Protein AF-X1FJU1-F1 (afdb_monomer)

Structure (mmCIF, N/CA/C/O backbone):
data_AF-X1FJU1-F1
#
_entry.id   AF-X1FJU1-F1
#
loop_
_atom_site.group_PDB
_atom_site.id
_atom_site.type_symbol
_atom_site.label_atom_id
_atom_site.label_alt_id
_atom_site.label_comp_id
_atom_site.label_asym_id
_atom_site.label_entity_id
_atom_site.label_seq_id
_atom_site.pdbx_PDB_ins_code
_atom_site.Cartn_x
_atom_site.Cartn_y
_atom_site.Cartn_z
_atom_site.occupancy
_atom_site.B_iso_or_equiv
_atom_site.auth_seq_id
_atom_site.auth_comp_id
_atom_site.auth_asym_id
_atom_site.auth_atom_id
_atom_site.pdbx_PDB_model_num
ATOM 1 N N . MET A 1 1 ? 9.516 19.796 -26.222 1.00 49.50 1 MET A N 1
ATOM 2 C CA . MET A 1 1 ? 10.565 19.137 -25.411 1.00 49.50 1 MET A CA 1
ATOM 3 C C . MET A 1 1 ? 10.200 17.669 -25.272 1.00 49.50 1 MET A C 1
ATOM 5 O O . MET A 1 1 ? 9.049 17.387 -24.965 1.00 49.50 1 MET A O 1
ATOM 9 N N . VAL A 1 2 ? 11.115 16.746 -25.574 1.00 64.31 2 VAL A N 1
ATOM 10 C CA . VAL A 1 2 ? 10.867 15.299 -25.439 1.00 64.31 2 VAL A CA 1
ATOM 11 C C . VAL A 1 2 ? 10.864 14.937 -23.949 1.00 64.31 2 VAL A C 1
ATOM 13 O O . VAL A 1 2 ? 11.744 15.379 -23.217 1.00 64.31 2 VAL A O 1
ATOM 16 N N . SER A 1 3 ? 9.867 14.172 -23.493 1.00 83.38 3 SER A N 1
ATOM 17 C CA . SER A 1 3 ? 9.766 13.732 -22.093 1.00 83.38 3 SER A CA 1
ATOM 18 C C . SER A 1 3 ? 10.968 12.866 -21.693 1.00 83.38 3 SER A C 1
ATOM 20 O O . SER A 1 3 ? 11.435 12.045 -22.485 1.00 83.38 3 SER A O 1
ATOM 22 N N . GLN A 1 4 ? 11.439 12.998 -20.447 1.00 81.12 4 GLN A N 1
ATOM 23 C CA . GLN A 1 4 ? 12.525 12.180 -19.891 1.00 81.12 4 GLN A CA 1
ATOM 24 C C . GLN A 1 4 ? 12.223 10.674 -20.011 1.00 81.12 4 GLN A C 1
ATOM 26 O O . GLN A 1 4 ? 13.125 9.894 -20.306 1.00 81.12 4 GLN A O 1
ATOM 31 N N . GLN A 1 5 ? 10.953 10.273 -19.876 1.00 84.44 5 GLN A N 1
ATOM 32 C CA . GLN A 1 5 ? 10.504 8.894 -20.108 1.00 84.44 5 GLN A CA 1
ATOM 33 C C . GLN A 1 5 ? 10.827 8.403 -21.519 1.00 84.44 5 GLN A C 1
ATOM 35 O O . GLN A 1 5 ? 11.347 7.305 -21.691 1.00 84.44 5 GLN A O 1
ATOM 40 N N . VAL A 1 6 ? 10.556 9.226 -22.532 1.00 87.38 6 VAL A N 1
ATOM 41 C CA . VAL A 1 6 ? 10.784 8.868 -23.937 1.00 87.38 6 VAL A CA 1
ATOM 42 C C . VAL A 1 6 ? 12.281 8.742 -24.222 1.00 87.38 6 VAL A C 1
ATOM 44 O O . VAL A 1 6 ? 12.697 7.811 -24.907 1.00 87.38 6 VAL A O 1
ATOM 47 N N . LEU A 1 7 ? 13.106 9.628 -23.653 1.00 87.81 7 LEU A N 1
ATOM 48 C CA . LEU A 1 7 ? 14.565 9.555 -23.795 1.00 87.81 7 LEU A CA 1
ATOM 49 C C . LEU A 1 7 ? 15.141 8.272 -23.181 1.00 87.81 7 LEU A C 1
ATOM 51 O O . LEU A 1 7 ? 15.901 7.566 -23.843 1.00 87.81 7 LEU A O 1
ATOM 55 N N . VAL A 1 8 ? 14.750 7.946 -21.947 1.00 87.31 8 VAL A N 1
ATOM 56 C CA . VAL A 1 8 ? 15.234 6.748 -21.239 1.00 87.31 8 VAL A CA 1
ATOM 57 C C . VAL A 1 8 ? 14.749 5.467 -21.927 1.00 87.31 8 VAL A C 1
ATOM 59 O O . VAL A 1 8 ? 15.537 4.541 -22.125 1.00 87.31 8 VAL A O 1
ATOM 62 N N . LYS A 1 9 ? 13.496 5.437 -22.393 1.00 91.25 9 LYS A N 1
ATOM 63 C CA . LYS A 1 9 ? 12.951 4.297 -23.143 1.00 91.25 9 LYS A CA 1
ATOM 64 C C . LYS A 1 9 ? 13.698 4.049 -24.447 1.00 91.25 9 LYS A C 1
ATOM 66 O O . LYS A 1 9 ? 14.064 2.912 -24.737 1.00 91.25 9 LYS A O 1
ATOM 71 N N . ASN A 1 10 ? 13.979 5.109 -25.203 1.00 91.81 10 ASN A N 1
ATOM 72 C CA . ASN A 1 10 ? 14.741 5.006 -26.446 1.00 91.81 10 ASN A CA 1
ATOM 73 C C . ASN A 1 10 ? 16.172 4.510 -26.198 1.00 91.81 10 ASN A C 1
ATOM 75 O O . ASN A 1 10 ? 16.675 3.697 -26.974 1.00 91.81 10 ASN A O 1
ATOM 79 N N . PHE A 1 11 ? 16.801 4.941 -25.100 1.00 92.62 11 PHE A N 1
ATOM 80 C CA . PHE A 1 11 ? 18.109 4.437 -24.686 1.00 92.62 11 PHE A CA 1
ATOM 81 C C . PHE A 1 11 ? 18.078 2.928 -24.397 1.00 92.62 11 PHE A C 1
ATOM 83 O O . PHE A 1 11 ? 18.850 2.180 -24.999 1.00 92.62 11 PHE A O 1
ATOM 90 N N . TYR A 1 12 ? 17.158 2.453 -23.548 1.00 92.31 12 TYR A N 1
ATOM 91 C CA . TYR A 1 12 ? 17.064 1.022 -23.228 1.00 92.31 12 TYR A CA 1
ATOM 92 C C . TYR A 1 12 ? 16.684 0.169 -24.437 1.00 92.31 12 TYR A C 1
ATOM 94 O O . TYR A 1 12 ? 17.229 -0.919 -24.611 1.00 92.31 12 TYR A O 1
ATOM 102 N N . ARG A 1 13 ? 15.818 0.671 -25.321 1.00 93.06 13 ARG A N 1
ATOM 103 C CA . ARG A 1 13 ? 15.484 -0.001 -26.582 1.00 93.06 13 ARG A CA 1
ATOM 1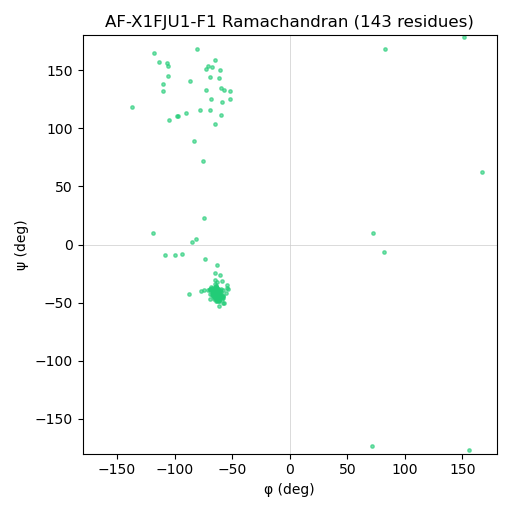04 C C . ARG A 1 13 ? 16.722 -0.217 -27.454 1.00 93.06 13 ARG A C 1
ATOM 106 O O . ARG A 1 13 ? 16.926 -1.323 -27.961 1.00 93.06 13 ARG A O 1
ATOM 113 N N . ALA A 1 14 ? 17.553 0.814 -27.613 1.00 92.19 14 ALA A N 1
ATOM 114 C CA . ALA A 1 14 ? 18.794 0.720 -28.378 1.00 92.19 14 ALA A CA 1
ATOM 115 C C . ALA A 1 14 ? 19.801 -0.227 -27.707 1.00 92.19 14 ALA A C 1
ATOM 117 O O . ALA A 1 14 ? 20.365 -1.094 -28.375 1.00 92.19 14 ALA A O 1
ATOM 118 N N . LEU A 1 15 ? 19.973 -0.112 -26.387 1.00 94.06 15 LEU A N 1
ATOM 119 C CA . LEU A 1 15 ? 20.891 -0.943 -25.610 1.00 94.06 15 LEU A CA 1
ATOM 120 C C . LEU A 1 15 ? 20.522 -2.432 -25.679 1.00 94.06 15 LEU A C 1
ATOM 122 O O . LEU A 1 15 ? 21.383 -3.264 -25.958 1.00 94.06 15 LEU A O 1
ATOM 126 N N . LEU A 1 16 ? 19.252 -2.779 -25.455 1.00 93.75 16 LEU A N 1
ATOM 127 C CA . LEU A 1 16 ? 18.766 -4.164 -25.489 1.00 93.75 16 LEU A CA 1
ATOM 128 C C . LEU A 1 16 ? 18.886 -4.777 -26.889 1.00 93.75 16 LEU A C 1
ATOM 130 O O . LEU A 1 16 ? 19.345 -5.907 -27.034 1.00 93.75 16 LEU A O 1
ATOM 134 N N . SER A 1 17 ? 18.549 -4.012 -27.931 1.00 92.12 17 SER A N 1
ATOM 135 C CA . SER A 1 17 ? 18.690 -4.470 -29.320 1.00 92.12 17 SER A CA 1
ATOM 136 C C . SER A 1 17 ? 20.156 -4.743 -29.677 1.00 92.12 17 SER A C 1
ATOM 138 O O . SER A 1 17 ? 20.490 -5.804 -30.207 1.00 92.12 17 SER A O 1
ATOM 140 N N . ALA A 1 18 ? 21.045 -3.803 -29.341 1.00 92.44 18 ALA A N 1
ATOM 141 C CA . ALA A 1 18 ? 22.471 -3.912 -29.629 1.00 92.44 18 ALA A CA 1
ATOM 142 C C . ALA A 1 18 ? 23.136 -5.041 -28.832 1.00 92.44 18 ALA A C 1
ATOM 144 O O . ALA A 1 18 ? 23.909 -5.808 -29.397 1.00 92.44 18 ALA A O 1
ATOM 145 N N . SER A 1 19 ? 22.818 -5.179 -27.543 1.00 91.12 19 SER A N 1
ATOM 146 C CA . SER A 1 19 ? 23.366 -6.236 -26.682 1.00 91.12 19 SER A CA 1
ATOM 147 C C . SER A 1 19 ? 22.907 -7.630 -27.101 1.00 91.12 19 SER A C 1
ATOM 149 O O . SER A 1 19 ? 23.730 -8.543 -27.136 1.00 91.12 19 SER A O 1
ATOM 151 N N . TYR A 1 20 ? 21.643 -7.800 -27.498 1.00 92.50 20 TYR A N 1
ATOM 152 C CA . TYR A 1 20 ? 21.157 -9.070 -28.038 1.00 92.50 20 TYR A CA 1
ATOM 153 C C . TYR A 1 20 ? 21.896 -9.458 -29.329 1.00 92.50 20 TYR A C 1
ATOM 155 O O . TYR A 1 20 ? 22.390 -10.581 -29.451 1.00 92.50 20 TYR A O 1
ATOM 163 N N . MET A 1 21 ? 22.055 -8.516 -30.265 1.00 92.31 21 MET A N 1
ATOM 164 C CA . MET A 1 21 ? 22.816 -8.747 -31.499 1.00 92.31 21 MET A CA 1
ATOM 165 C C . MET A 1 21 ? 24.303 -9.013 -31.235 1.00 92.31 21 MET A C 1
ATOM 167 O O . MET A 1 21 ? 24.884 -9.925 -31.828 1.00 92.31 21 MET A O 1
ATOM 171 N N . ALA A 1 22 ? 24.925 -8.237 -30.346 1.00 92.56 22 ALA A N 1
ATOM 172 C CA . ALA A 1 22 ? 26.331 -8.382 -29.987 1.00 92.56 22 ALA A CA 1
ATOM 173 C C . ALA A 1 22 ? 26.594 -9.722 -29.289 1.00 92.56 22 ALA A C 1
ATOM 175 O O . ALA A 1 22 ? 27.543 -10.411 -29.649 1.00 92.56 22 ALA A O 1
ATOM 176 N N . GLY A 1 23 ? 25.725 -10.135 -28.362 1.00 92.94 23 GLY A N 1
ATOM 177 C CA . GLY A 1 23 ? 25.813 -11.431 -27.689 1.00 92.94 23 GLY A CA 1
ATOM 178 C C . GLY A 1 23 ? 25.671 -12.599 -28.665 1.00 92.94 23 GLY A C 1
ATOM 179 O O . GLY A 1 23 ? 26.496 -13.511 -28.656 1.00 92.94 23 GLY A O 1
ATOM 180 N N . ALA A 1 24 ? 24.691 -12.538 -29.572 1.00 93.00 24 ALA A N 1
ATOM 181 C CA . ALA A 1 24 ? 24.535 -13.548 -30.620 1.00 93.00 24 ALA A CA 1
ATOM 182 C C . ALA A 1 24 ? 25.767 -13.620 -31.541 1.00 93.00 24 ALA A C 1
ATOM 184 O O . ALA A 1 24 ? 26.223 -14.711 -31.883 1.00 93.00 24 ALA A O 1
ATOM 185 N N . THR A 1 25 ? 26.341 -12.466 -31.891 1.00 94.56 25 THR A N 1
ATOM 186 C CA . THR A 1 25 ? 27.565 -12.384 -32.704 1.00 94.56 25 THR A CA 1
ATOM 187 C C . THR A 1 25 ? 28.780 -12.940 -31.964 1.00 94.56 25 THR A C 1
ATOM 189 O O . THR A 1 25 ? 29.591 -13.639 -32.563 1.00 94.56 25 THR A O 1
ATOM 192 N N . ALA A 1 26 ? 28.910 -12.668 -30.666 1.00 93.12 26 ALA A N 1
ATOM 193 C CA . ALA A 1 26 ? 30.024 -13.149 -29.855 1.00 93.12 26 ALA A CA 1
ATOM 194 C C . ALA A 1 26 ? 30.032 -14.681 -29.724 1.00 93.12 26 ALA A C 1
ATOM 196 O O . ALA A 1 26 ? 31.100 -15.284 -29.687 1.00 93.12 26 ALA A O 1
ATOM 197 N N . VAL A 1 27 ? 28.852 -15.310 -29.679 1.00 92.75 27 VAL A N 1
ATOM 198 C CA . VAL A 1 27 ? 28.724 -16.768 -29.523 1.00 92.75 27 VAL A CA 1
ATOM 199 C C . VAL A 1 27 ? 28.765 -17.504 -30.866 1.00 92.75 27 VAL A C 1
ATOM 201 O O . VAL A 1 27 ? 29.396 -18.551 -30.967 1.00 92.75 27 VAL A O 1
ATOM 204 N N . GLY A 1 28 ? 28.087 -16.986 -31.895 1.00 89.19 28 GLY A N 1
ATOM 205 C CA . GLY A 1 28 ? 27.890 -17.688 -33.172 1.00 89.19 28 GLY A CA 1
ATOM 206 C C . GLY A 1 28 ? 28.485 -16.990 -34.397 1.00 89.19 28 GLY A C 1
ATOM 207 O O . GLY A 1 28 ? 28.194 -17.376 -35.529 1.00 89.19 28 GLY A O 1
ATOM 208 N N . GLY A 1 29 ? 29.286 -15.945 -34.192 1.00 92.31 29 GLY A N 1
ATOM 209 C CA . GLY A 1 29 ? 29.891 -15.155 -35.258 1.00 92.31 29 GLY A CA 1
ATOM 210 C C . GLY A 1 29 ? 28.899 -14.267 -36.028 1.00 92.31 29 GLY A C 1
ATOM 211 O O . GLY A 1 29 ? 27.714 -14.174 -35.689 1.00 92.31 29 GLY A O 1
ATOM 212 N N . PRO A 1 30 ? 29.363 -13.609 -37.107 1.00 92.56 30 PRO A N 1
ATOM 213 C CA . PRO A 1 30 ? 28.548 -12.684 -37.901 1.00 92.56 30 PRO A CA 1
ATOM 214 C C . PRO A 1 30 ? 27.208 -13.251 -38.417 1.00 92.56 30 PRO A C 1
ATOM 216 O O . PRO A 1 30 ? 26.211 -12.524 -38.371 1.00 92.56 30 PRO A O 1
ATOM 219 N N . PRO A 1 31 ? 27.110 -14.528 -38.853 1.00 93.94 31 PRO A N 1
ATOM 220 C CA . PRO A 1 31 ? 25.833 -15.103 -39.280 1.00 93.94 31 PRO A CA 1
ATOM 221 C C . PRO A 1 31 ? 24.783 -15.155 -38.161 1.00 93.94 31 PRO A C 1
ATOM 223 O O . PRO A 1 31 ? 23.609 -14.868 -38.401 1.00 93.94 31 PRO A O 1
ATOM 226 N N . ALA A 1 32 ? 25.194 -15.464 -36.927 1.00 90.69 32 ALA A N 1
ATOM 227 C CA . ALA A 1 32 ? 24.294 -15.481 -35.775 1.00 90.69 32 ALA A CA 1
ATOM 228 C C . ALA A 1 32 ? 23.819 -14.069 -35.397 1.00 90.69 32 ALA A C 1
ATOM 230 O O . ALA A 1 32 ? 22.643 -13.877 -35.085 1.00 90.69 32 ALA A O 1
ATOM 231 N N . GLY A 1 33 ? 24.692 -13.063 -35.518 1.00 91.69 33 GLY A N 1
ATOM 232 C CA . GLY A 1 33 ? 24.320 -11.653 -35.371 1.00 91.69 33 GLY A CA 1
ATOM 233 C C . GLY A 1 33 ? 23.260 -11.198 -36.378 1.00 91.69 33 GLY A C 1
ATOM 234 O O . GLY A 1 33 ? 22.289 -10.536 -36.011 1.00 91.69 33 GLY A O 1
ATOM 235 N N . ALA A 1 34 ? 23.395 -11.603 -37.644 1.00 91.94 34 ALA A N 1
ATOM 236 C CA . ALA A 1 34 ? 22.417 -11.289 -38.689 1.00 91.94 34 ALA A CA 1
ATOM 237 C C . ALA A 1 34 ? 21.054 -11.963 -38.442 1.00 91.94 34 ALA A C 1
ATOM 239 O O . ALA A 1 34 ? 20.003 -11.359 -38.677 1.00 91.94 34 ALA A O 1
ATOM 240 N N . MET A 1 35 ? 21.057 -13.195 -37.926 1.00 92.00 35 MET A N 1
ATOM 241 C CA . MET A 1 35 ? 19.835 -13.894 -37.516 1.00 92.00 35 MET A CA 1
ATOM 242 C C . MET A 1 35 ? 19.151 -13.208 -36.329 1.00 92.00 35 MET A C 1
ATOM 244 O O . MET A 1 35 ? 17.930 -13.046 -36.346 1.00 92.00 35 MET A O 1
ATOM 248 N N . ALA A 1 36 ? 19.923 -12.744 -35.344 1.00 90.50 36 ALA A N 1
ATOM 249 C CA . ALA A 1 36 ? 19.411 -11.959 -34.223 1.00 90.50 36 ALA A CA 1
ATOM 250 C C . ALA A 1 36 ? 18.808 -10.619 -34.682 1.00 90.50 36 ALA A C 1
ATOM 252 O O . ALA A 1 36 ? 17.727 -10.239 -34.243 1.00 90.50 36 ALA A O 1
ATOM 253 N N . ALA A 1 37 ? 19.442 -9.923 -35.629 1.00 91.44 37 ALA A N 1
ATOM 254 C CA . ALA A 1 37 ? 18.875 -8.703 -36.208 1.00 91.44 37 ALA A CA 1
ATOM 255 C C . ALA A 1 37 ? 17.529 -8.970 -36.909 1.00 91.44 37 ALA A C 1
ATOM 257 O O . ALA A 1 37 ? 16.575 -8.206 -36.754 1.00 91.44 37 ALA A O 1
ATOM 258 N N . ARG A 1 38 ? 17.424 -10.084 -37.648 1.00 91.56 38 ARG A N 1
ATOM 259 C CA . ARG A 1 38 ? 16.165 -10.501 -38.285 1.00 91.56 38 ARG A CA 1
ATOM 260 C C . ARG A 1 38 ? 15.084 -10.865 -37.273 1.00 91.56 38 ARG A C 1
ATOM 262 O O . ARG A 1 38 ? 13.932 -10.503 -37.496 1.00 91.56 38 ARG A O 1
ATOM 269 N N . SER A 1 39 ? 15.421 -11.555 -36.182 1.00 91.12 39 SER A N 1
ATOM 270 C CA . SER A 1 39 ? 14.432 -11.909 -35.157 1.00 91.12 39 SER A CA 1
ATOM 271 C C . SER A 1 39 ? 13.885 -10.664 -34.457 1.00 91.12 39 SER A C 1
ATOM 273 O O . SER A 1 39 ? 12.671 -10.568 -34.264 1.00 91.12 39 SER A O 1
ATOM 275 N N . LEU A 1 4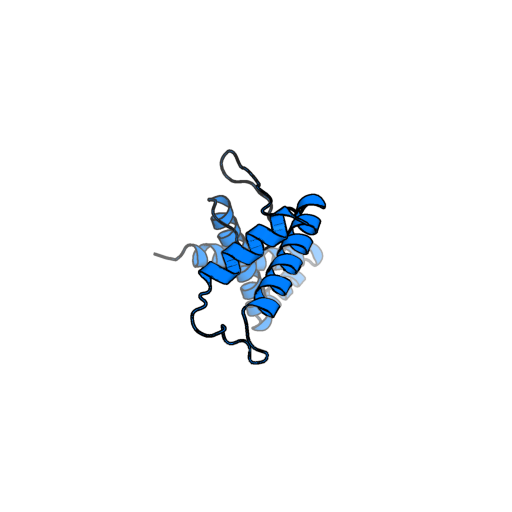0 ? 14.736 -9.668 -34.186 1.00 91.69 40 LEU A N 1
ATOM 276 C CA . LEU A 1 40 ? 14.321 -8.371 -33.642 1.00 91.69 40 LEU A CA 1
ATOM 277 C C . LEU A 1 40 ? 13.426 -7.567 -34.594 1.00 91.69 40 LEU A C 1
ATOM 279 O O . LEU A 1 40 ? 12.566 -6.829 -34.125 1.00 91.69 40 LEU A O 1
ATOM 283 N N . ALA A 1 41 ? 13.591 -7.717 -35.910 1.00 91.06 41 ALA A N 1
ATOM 284 C CA . ALA A 1 41 ? 12.760 -7.035 -36.905 1.00 91.06 41 ALA A CA 1
ATOM 285 C C . ALA A 1 41 ? 11.338 -7.618 -37.031 1.00 91.06 41 ALA A C 1
ATOM 287 O O . ALA A 1 41 ? 10.475 -7.009 -37.664 1.00 91.06 41 ALA A O 1
ATOM 288 N N . THR A 1 42 ? 11.071 -8.792 -36.447 1.00 94.88 42 THR A N 1
ATOM 289 C CA . THR A 1 42 ? 9.717 -9.366 -36.431 1.00 94.88 42 THR A CA 1
ATOM 290 C C . THR A 1 42 ? 8.793 -8.584 -35.489 1.00 94.88 42 THR A C 1
ATOM 292 O O . THR A 1 42 ? 9.268 -8.031 -34.496 1.00 94.88 42 THR A O 1
ATOM 295 N N . PRO A 1 43 ? 7.463 -8.581 -35.709 1.00 92.88 43 PRO A N 1
ATOM 296 C CA . PRO A 1 43 ? 6.523 -7.916 -34.801 1.00 92.88 43 PRO A CA 1
ATOM 297 C C . PRO A 1 43 ? 6.655 -8.367 -33.338 1.00 92.88 43 PRO A C 1
ATOM 299 O O . PRO A 1 43 ? 6.575 -7.548 -32.427 1.00 92.88 43 PRO A O 1
ATOM 302 N N . LEU A 1 44 ? 6.918 -9.660 -33.111 1.00 91.06 44 LEU A N 1
ATOM 303 C CA . LEU A 1 44 ? 7.148 -10.212 -31.773 1.00 91.06 44 LEU A CA 1
ATOM 304 C C . LEU A 1 44 ? 8.488 -9.762 -31.177 1.00 91.06 44 LEU A C 1
ATOM 306 O O . LEU A 1 44 ? 8.550 -9.475 -29.984 1.00 91.06 44 LEU A O 1
ATOM 310 N N . GLY A 1 45 ? 9.545 -9.678 -31.989 1.00 89.44 45 GLY A N 1
ATOM 311 C CA . GLY A 1 45 ? 10.856 -9.174 -31.570 1.00 89.44 45 GL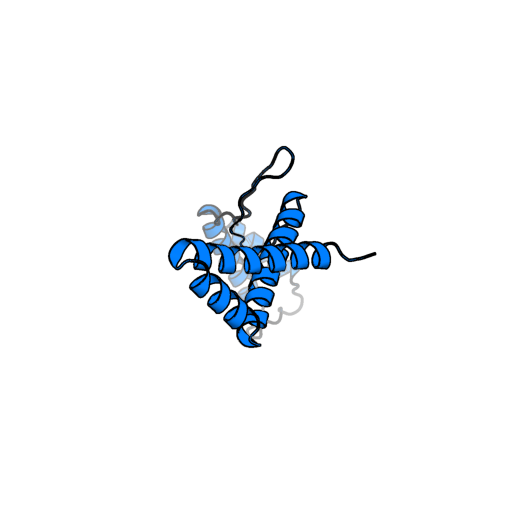Y A CA 1
ATOM 312 C C . GLY A 1 45 ? 10.829 -7.693 -31.192 1.00 89.44 45 GLY A C 1
ATOM 313 O O . GLY A 1 45 ? 11.389 -7.297 -30.172 1.00 89.44 45 GLY A O 1
ATOM 314 N N . VAL A 1 46 ? 10.107 -6.875 -31.960 1.00 90.81 46 VAL A N 1
ATOM 315 C CA . VAL A 1 46 ? 9.906 -5.459 -31.623 1.00 90.81 46 VAL A CA 1
ATOM 316 C C . VAL A 1 46 ? 9.111 -5.327 -30.325 1.00 90.81 46 VAL A C 1
ATOM 318 O O . VAL A 1 46 ? 9.503 -4.556 -29.451 1.00 90.81 46 VAL A O 1
ATOM 321 N N . ALA A 1 47 ? 8.025 -6.090 -30.167 1.00 91.62 47 ALA A N 1
ATOM 322 C CA . ALA A 1 47 ? 7.191 -6.038 -28.968 1.00 91.62 47 ALA A CA 1
ATOM 323 C C . ALA A 1 47 ? 7.942 -6.480 -27.701 1.00 91.62 47 ALA A C 1
ATOM 325 O O . ALA A 1 47 ? 7.770 -5.870 -26.647 1.00 91.62 47 ALA A O 1
ATOM 326 N N . SER A 1 48 ? 8.793 -7.506 -27.790 1.00 91.19 48 SER A N 1
ATOM 327 C CA . SER A 1 48 ? 9.560 -8.000 -26.642 1.00 91.19 48 SER A CA 1
ATOM 328 C C . SER A 1 48 ? 10.627 -7.006 -26.182 1.00 91.19 48 SER A C 1
ATOM 330 O O . SER A 1 48 ? 10.732 -6.746 -24.982 1.00 91.19 48 SER A O 1
ATOM 332 N N . ILE A 1 49 ? 11.357 -6.381 -27.112 1.00 92.25 49 ILE A N 1
ATOM 333 C CA . ILE A 1 49 ? 12.300 -5.305 -26.777 1.00 92.25 49 ILE A CA 1
ATOM 334 C C . ILE A 1 49 ? 11.567 -4.088 -26.218 1.00 92.25 49 ILE A C 1
ATOM 336 O O . ILE A 1 49 ? 12.037 -3.489 -25.254 1.00 92.25 49 ILE A O 1
ATOM 340 N N . GLU A 1 50 ? 10.423 -3.717 -26.792 1.00 91.25 50 GLU A N 1
ATOM 341 C CA . GLU A 1 50 ? 9.652 -2.563 -26.328 1.00 91.25 50 GLU A CA 1
ATOM 342 C C . GLU A 1 50 ? 9.125 -2.775 -24.903 1.00 91.25 50 GLU A C 1
ATOM 344 O O . GLU A 1 50 ? 9.209 -1.863 -24.080 1.00 91.25 50 GLU A O 1
ATOM 349 N N . LEU A 1 51 ? 8.647 -3.985 -24.592 1.00 91.81 51 LEU A N 1
ATOM 350 C CA . LEU A 1 51 ? 8.203 -4.364 -23.252 1.00 91.81 51 LEU A CA 1
ATOM 351 C C . LEU A 1 51 ? 9.364 -4.341 -22.251 1.00 91.81 51 LEU A C 1
ATOM 353 O O . LEU A 1 51 ? 9.240 -3.753 -21.179 1.00 91.81 51 LEU A O 1
ATOM 357 N N . ALA A 1 52 ? 10.507 -4.930 -22.610 1.00 90.56 52 ALA A N 1
ATOM 358 C CA . ALA A 1 52 ? 11.690 -4.940 -21.754 1.00 90.56 52 ALA A CA 1
ATOM 359 C C . ALA A 1 52 ? 12.246 -3.521 -21.525 1.00 90.56 52 ALA A C 1
ATOM 361 O O . ALA A 1 52 ? 12.586 -3.157 -20.399 1.00 90.56 52 ALA A O 1
ATOM 362 N N . ALA A 1 53 ? 12.284 -2.686 -22.567 1.00 91.44 53 ALA A N 1
ATOM 363 C CA . ALA A 1 53 ? 12.696 -1.289 -22.463 1.00 91.44 53 ALA A CA 1
ATOM 364 C C . ALA A 1 53 ? 11.722 -0.474 -21.607 1.00 91.44 53 ALA A C 1
ATOM 366 O O . ALA A 1 53 ? 12.153 0.386 -20.837 1.00 91.44 53 ALA A O 1
ATOM 367 N N . GLN A 1 54 ? 10.420 -0.748 -21.712 1.00 89.31 54 GLN A N 1
ATOM 368 C CA . GLN A 1 54 ? 9.409 -0.119 -20.875 1.00 89.31 54 GLN A CA 1
ATOM 369 C C . GLN A 1 54 ? 9.594 -0.487 -19.400 1.00 89.31 54 GLN A C 1
ATOM 371 O O . GLN A 1 54 ? 9.687 0.420 -18.579 1.00 89.31 54 GLN A O 1
ATOM 376 N N . GLN A 1 55 ? 9.758 -1.771 -19.077 1.00 88.88 55 GLN A N 1
ATOM 377 C CA . GLN A 1 55 ? 10.016 -2.224 -17.704 1.00 88.88 55 GLN A CA 1
ATOM 378 C C . GLN A 1 55 ? 11.299 -1.613 -17.122 1.00 88.88 55 GLN A C 1
ATOM 380 O O . GLN A 1 55 ? 11.294 -1.117 -15.998 1.00 88.88 55 GLN A O 1
ATOM 385 N N . ALA A 1 56 ? 12.391 -1.588 -17.894 1.00 85.50 56 ALA A N 1
ATOM 386 C CA . ALA A 1 56 ? 13.649 -0.976 -17.463 1.00 85.50 56 ALA A CA 1
ATOM 387 C C . ALA A 1 56 ? 13.511 0.539 -17.229 1.00 85.50 56 ALA A C 1
ATOM 389 O O . ALA A 1 56 ? 14.090 1.090 -16.292 1.00 85.50 56 ALA A O 1
ATOM 390 N N . THR A 1 57 ? 12.721 1.215 -18.064 1.00 86.62 57 THR A N 1
ATOM 391 C CA . THR A 1 57 ? 12.444 2.651 -17.937 1.00 86.62 57 THR A CA 1
ATOM 392 C C . THR A 1 57 ? 11.586 2.951 -16.718 1.00 86.62 57 THR A C 1
ATOM 394 O O . THR A 1 57 ? 11.919 3.860 -15.963 1.00 86.62 57 THR A O 1
ATOM 397 N N . GLU A 1 58 ? 10.514 2.186 -16.515 1.00 83.81 58 GLU A N 1
ATOM 398 C CA . GLU A 1 58 ? 9.646 2.288 -15.341 1.00 83.81 58 GLU A CA 1
ATOM 399 C C . GLU A 1 58 ? 10.467 2.085 -14.070 1.00 83.81 58 GLU A C 1
ATOM 401 O O . GLU A 1 58 ? 10.479 2.970 -13.223 1.00 83.81 58 GLU A O 1
ATOM 406 N N . PHE A 1 59 ? 11.268 1.019 -14.001 1.00 81.12 59 PHE A N 1
ATOM 407 C CA . PHE A 1 59 ? 12.151 0.769 -12.863 1.00 81.12 59 PHE A CA 1
ATOM 408 C C . PHE A 1 59 ? 13.144 1.912 -12.619 1.00 81.12 59 PHE A C 1
ATOM 410 O O . PHE A 1 59 ? 13.340 2.330 -11.482 1.00 81.12 59 PHE A O 1
ATOM 417 N N . THR A 1 60 ? 13.769 2.444 -13.671 1.00 78.44 60 THR A N 1
ATOM 418 C CA . THR A 1 60 ? 14.787 3.501 -13.545 1.00 78.44 60 THR A CA 1
ATOM 419 C C . THR A 1 60 ? 14.182 4.825 -13.088 1.00 78.44 60 THR A C 1
ATOM 421 O O . THR A 1 60 ? 14.787 5.562 -12.309 1.00 78.44 60 THR A O 1
ATOM 424 N N . ILE A 1 61 ? 12.991 5.153 -13.581 1.00 77.31 61 ILE A N 1
ATOM 425 C CA . ILE A 1 61 ? 12.300 6.396 -13.234 1.00 77.31 61 ILE A CA 1
ATOM 426 C C . ILE A 1 61 ? 11.680 6.295 -11.847 1.00 77.31 61 ILE A C 1
ATOM 428 O O . ILE A 1 61 ? 11.794 7.250 -11.082 1.00 77.31 61 ILE A O 1
ATOM 432 N N . ASP A 1 62 ? 11.103 5.146 -11.509 1.00 70.56 62 ASP A N 1
ATOM 433 C CA . ASP A 1 62 ? 10.572 4.876 -10.176 1.00 70.56 62 ASP A CA 1
ATOM 434 C C . ASP A 1 62 ? 11.702 4.861 -9.136 1.00 70.56 62 ASP A C 1
ATOM 436 O O . ASP A 1 62 ? 11.627 5.561 -8.134 1.00 70.56 62 ASP A O 1
ATOM 440 N N . SER A 1 63 ? 12.843 4.232 -9.443 1.00 67.12 63 SER A N 1
ATOM 441 C CA . SER A 1 63 ? 14.046 4.285 -8.592 1.00 67.12 63 SER A CA 1
ATOM 442 C C . SER A 1 63 ? 14.566 5.713 -8.405 1.00 67.12 63 SER A C 1
ATOM 444 O O . SER A 1 63 ? 14.972 6.089 -7.307 1.00 67.12 63 SER A O 1
ATOM 446 N N . LYS A 1 64 ? 14.535 6.545 -9.457 1.00 67.75 64 LYS A N 1
ATOM 447 C CA . LYS A 1 64 ? 14.914 7.963 -9.355 1.00 67.75 64 LYS A CA 1
ATOM 448 C C . LYS A 1 64 ? 13.929 8.753 -8.489 1.00 67.75 64 LYS A C 1
ATOM 450 O O . LYS A 1 64 ? 14.364 9.618 -7.738 1.00 67.75 64 LYS A O 1
ATOM 455 N N . ALA A 1 65 ? 12.632 8.470 -8.586 1.00 65.44 65 ALA A N 1
ATOM 456 C CA . ALA A 1 65 ? 11.623 9.089 -7.731 1.00 65.44 65 ALA A CA 1
ATOM 457 C C . ALA A 1 65 ? 11.791 8.652 -6.265 1.00 65.44 65 ALA A C 1
ATOM 459 O O . ALA A 1 65 ? 11.757 9.496 -5.376 1.00 65.44 65 ALA A O 1
ATOM 460 N N . MET A 1 66 ? 12.068 7.368 -6.018 1.00 66.00 66 MET A N 1
ATOM 461 C CA . MET A 1 66 ? 12.357 6.825 -4.684 1.00 66.00 66 MET A CA 1
ATOM 462 C C . MET A 1 66 ? 13.639 7.415 -4.076 1.00 66.00 66 MET A C 1
ATOM 464 O O . MET A 1 66 ? 13.678 7.675 -2.878 1.00 66.00 66 MET A O 1
ATOM 468 N N . SER A 1 67 ? 14.659 7.686 -4.897 1.00 68.06 67 SER A N 1
ATOM 469 C CA . SER A 1 67 ? 15.919 8.321 -4.478 1.00 68.06 67 SER A CA 1
ATOM 470 C C . SER A 1 67 ? 15.748 9.762 -3.980 1.00 68.06 67 SER A C 1
ATOM 472 O O . SER A 1 67 ? 16.573 10.230 -3.198 1.00 68.06 67 SER A O 1
ATOM 474 N N . GLN A 1 68 ? 14.699 10.470 -4.409 1.00 73.31 68 GLN A N 1
ATOM 475 C CA . GLN A 1 68 ? 14.417 11.846 -3.981 1.00 73.31 68 GLN A CA 1
ATOM 476 C C . GLN A 1 68 ? 13.638 11.922 -2.652 1.00 73.31 68 GLN A C 1
ATOM 478 O O . GLN A 1 68 ? 13.312 13.022 -2.202 1.00 73.31 68 GLN A O 1
ATOM 483 N N . GLY A 1 69 ? 13.354 10.775 -2.023 1.00 69.44 69 GLY A N 1
ATOM 484 C CA . GLY A 1 69 ? 12.576 10.668 -0.790 1.00 69.44 69 GLY A CA 1
ATOM 485 C C . GLY A 1 69 ? 11.057 10.685 -1.020 1.00 69.44 69 GLY A C 1
ATOM 486 O O . GLY A 1 69 ? 10.560 10.966 -2.110 1.00 69.44 69 GLY A O 1
ATOM 487 N N . GLY A 1 70 ? 10.281 10.358 0.017 1.00 75.44 70 GLY A N 1
ATOM 488 C CA . GLY A 1 70 ? 8.814 10.323 -0.051 1.00 75.44 70 GLY A CA 1
ATOM 489 C C . GLY A 1 70 ? 8.176 9.324 0.916 1.00 75.44 70 GLY A C 1
ATOM 490 O O . GLY A 1 70 ? 8.859 8.623 1.658 1.00 75.44 70 GLY A O 1
ATOM 491 N N . LEU A 1 71 ? 6.839 9.255 0.926 1.00 72.44 71 LEU A N 1
ATOM 492 C CA . LEU A 1 71 ? 6.094 8.268 1.716 1.00 72.44 71 LEU A CA 1
ATOM 493 C C . LEU A 1 71 ? 5.689 7.078 0.844 1.00 72.44 71 LEU A C 1
ATOM 495 O O . LEU A 1 71 ? 4.792 7.188 0.012 1.00 72.44 71 LEU A O 1
ATOM 499 N N . ILE A 1 72 ? 6.301 5.923 1.095 1.00 70.50 72 ILE A N 1
ATOM 500 C CA . ILE A 1 72 ? 5.914 4.649 0.486 1.00 70.50 72 ILE A CA 1
ATOM 501 C C . ILE A 1 72 ? 4.871 3.985 1.391 1.00 70.50 72 ILE A C 1
ATOM 503 O O . ILE A 1 72 ? 5.156 3.624 2.534 1.00 70.50 72 ILE A O 1
ATOM 507 N N . LEU A 1 73 ? 3.636 3.865 0.899 1.00 74.81 73 LEU A N 1
ATOM 508 C CA . LEU A 1 73 ? 2.495 3.363 1.679 1.00 74.81 73 LEU A CA 1
ATOM 509 C C . LEU A 1 73 ? 2.254 1.856 1.525 1.00 74.81 73 LEU A C 1
ATOM 511 O O . LEU A 1 73 ? 1.445 1.285 2.258 1.00 74.81 73 LEU A O 1
ATOM 515 N N . GLU A 1 74 ? 2.962 1.210 0.603 1.00 71.94 74 GLU A N 1
ATOM 516 C CA . GLU A 1 74 ? 2.826 -0.210 0.295 1.00 71.94 74 GLU A CA 1
ATOM 517 C C . GLU A 1 74 ? 4.096 -0.988 0.679 1.00 71.94 74 GLU A C 1
ATOM 519 O O . GLU A 1 74 ? 5.170 -0.399 0.818 1.00 71.94 74 GLU A O 1
ATOM 524 N N . PRO A 1 75 ? 4.005 -2.312 0.909 1.00 71.06 75 PRO A N 1
ATOM 525 C CA . PRO A 1 75 ? 5.182 -3.131 1.169 1.00 71.06 75 PRO A CA 1
ATOM 526 C C . PRO A 1 75 ? 6.105 -3.173 -0.055 1.00 71.06 75 PRO A C 1
ATOM 528 O O . PRO A 1 75 ? 5.853 -3.907 -1.006 1.00 71.06 75 PRO A O 1
ATOM 531 N N . THR A 1 76 ? 7.201 -2.422 0.002 1.00 67.38 76 THR A N 1
ATOM 532 C CA . THR A 1 76 ? 8.188 -2.353 -1.080 1.00 67.38 76 THR A CA 1
ATOM 533 C C . THR A 1 76 ? 9.482 -3.040 -0.668 1.00 67.38 76 THR A C 1
ATOM 535 O O . THR A 1 76 ? 10.021 -2.796 0.413 1.00 67.38 76 THR A O 1
ATOM 538 N N . PHE A 1 77 ? 10.001 -3.900 -1.542 1.00 67.62 77 PHE A N 1
ATOM 539 C CA . PHE A 1 77 ? 11.357 -4.428 -1.430 1.00 67.62 77 PHE A CA 1
ATOM 540 C C . PHE A 1 77 ? 12.310 -3.388 -2.036 1.00 67.62 77 PHE A C 1
ATOM 542 O O . PHE A 1 77 ? 12.542 -3.384 -3.241 1.00 67.62 77 PHE A O 1
ATOM 549 N N . ALA A 1 78 ? 12.784 -2.450 -1.216 1.00 66.94 78 ALA A N 1
ATOM 550 C CA . ALA A 1 78 ? 13.624 -1.339 -1.659 1.00 66.94 78 ALA A CA 1
ATOM 551 C C . ALA A 1 78 ? 15.066 -1.492 -1.157 1.00 66.94 78 ALA A C 1
ATOM 553 O O . ALA A 1 78 ? 15.292 -1.832 0.006 1.00 66.94 78 ALA A O 1
ATOM 554 N N . LEU A 1 79 ? 16.031 -1.197 -2.030 1.00 68.06 79 LEU A N 1
ATOM 555 C CA . LEU A 1 79 ? 17.370 -0.794 -1.611 1.00 68.06 79 LEU A CA 1
ATOM 556 C C . LEU A 1 79 ? 17.266 0.681 -1.192 1.00 68.06 79 LEU A C 1
ATOM 558 O O . LEU A 1 79 ? 16.895 1.514 -2.013 1.00 68.06 79 LEU A O 1
ATOM 562 N N . LEU A 1 80 ? 17.510 0.975 0.083 1.00 70.88 80 LEU A N 1
ATOM 563 C CA . LEU A 1 80 ? 17.430 2.330 0.638 1.00 70.88 80 LEU A CA 1
ATOM 564 C C . LEU A 1 80 ? 18.780 3.042 0.442 1.00 70.88 80 LEU A C 1
ATOM 566 O O . LEU A 1 80 ? 19.825 2.386 0.503 1.00 70.88 80 LEU A O 1
ATOM 570 N N . GLY A 1 81 ? 18.747 4.332 0.107 1.00 66.06 81 GLY A N 1
ATOM 571 C CA . GLY A 1 81 ? 19.889 5.092 -0.405 1.00 66.06 81 GLY A CA 1
ATOM 572 C C . GLY A 1 81 ? 19.491 6.451 -1.001 1.00 66.06 81 GLY A C 1
ATOM 573 O O . GLY A 1 81 ? 19.663 6.687 -2.196 1.00 66.06 81 GLY A O 1
ATOM 574 N N . GLU A 1 82 ? 18.930 7.326 -0.176 1.00 70.94 82 GLU A N 1
ATOM 575 C CA . GLU A 1 82 ? 18.719 8.753 -0.396 1.00 70.94 82 GLU A CA 1
ATOM 576 C C . GLU A 1 82 ? 20.075 9.479 -0.435 1.00 70.94 82 GLU A C 1
ATOM 578 O O . GLU A 1 82 ? 21.052 9.065 0.197 1.00 70.94 82 GLU A O 1
ATOM 583 N N . ASP A 1 83 ? 20.138 10.603 -1.152 1.00 70.38 83 ASP A N 1
ATOM 584 C CA . ASP A 1 83 ? 21.287 11.515 -1.099 1.00 70.38 83 ASP A CA 1
ATOM 585 C C . ASP A 1 83 ? 21.255 12.319 0.219 1.00 70.38 83 ASP A C 1
ATOM 587 O O . ASP A 1 83 ? 20.878 13.492 0.253 1.00 70.38 83 ASP A O 1
ATOM 591 N N . GLY A 1 84 ? 21.552 11.650 1.341 1.00 74.88 84 GLY A N 1
ATOM 592 C CA . GLY A 1 84 ? 21.540 12.237 2.684 1.00 74.88 84 GLY A CA 1
ATOM 593 C C . GLY A 1 84 ? 21.330 11.229 3.828 1.00 74.88 84 GLY A C 1
ATOM 594 O O . GLY A 1 84 ? 21.291 10.020 3.607 1.00 74.88 84 GLY A O 1
ATOM 595 N N . PRO A 1 85 ? 21.233 11.700 5.089 1.00 76.56 85 PRO A N 1
ATOM 596 C CA . PRO A 1 85 ? 20.955 10.841 6.242 1.00 76.56 85 PRO A CA 1
ATOM 597 C C . PRO A 1 85 ? 19.525 10.273 6.231 1.00 76.56 85 PRO A C 1
ATOM 599 O O . PRO A 1 85 ? 18.560 11.033 6.242 1.00 76.56 85 PRO A O 1
ATOM 602 N N . GLU A 1 86 ? 19.394 8.947 6.315 1.00 75.94 86 GLU A N 1
ATOM 603 C CA . GLU A 1 86 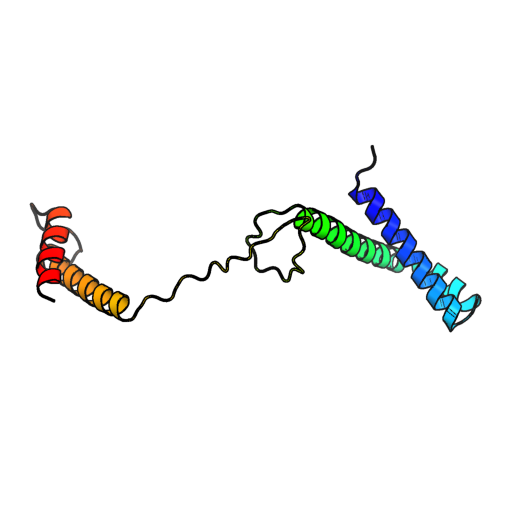? 18.104 8.242 6.290 1.00 75.94 86 GLU A CA 1
ATOM 604 C C . GLU A 1 86 ? 17.656 7.705 7.662 1.00 75.94 86 GLU A C 1
ATOM 606 O O . GLU A 1 86 ? 18.471 7.348 8.519 1.00 75.94 86 GLU A O 1
ATOM 611 N N . LEU A 1 87 ? 16.335 7.558 7.851 1.00 77.25 87 LEU A N 1
ATOM 612 C CA . LEU A 1 87 ? 15.731 6.914 9.025 1.00 77.25 87 LEU A CA 1
ATOM 613 C C . LEU A 1 87 ? 14.577 5.976 8.637 1.00 77.25 87 LEU A C 1
ATOM 615 O O . LEU A 1 87 ? 13.522 6.414 8.183 1.00 77.25 87 LEU A O 1
ATOM 619 N N . VAL A 1 88 ? 14.719 4.683 8.949 1.00 74.56 88 VAL A N 1
ATOM 620 C CA . VAL A 1 88 ? 13.667 3.673 8.738 1.00 74.56 88 VAL A CA 1
ATOM 621 C C . VAL A 1 88 ? 12.880 3.433 10.025 1.00 74.56 88 VAL A C 1
ATOM 623 O O . VAL A 1 88 ? 13.381 2.822 10.972 1.00 74.56 88 VAL A O 1
ATOM 626 N N . ILE A 1 89 ? 11.614 3.863 10.055 1.00 79.12 89 ILE A N 1
ATOM 627 C CA . ILE A 1 89 ? 10.712 3.631 11.195 1.00 79.12 89 ILE A CA 1
ATOM 628 C C . ILE A 1 89 ? 9.691 2.537 10.853 1.00 79.12 89 ILE A C 1
ATOM 630 O O . ILE A 1 89 ? 8.731 2.788 10.121 1.00 79.12 89 ILE A O 1
ATOM 634 N N . PRO A 1 90 ? 9.806 1.323 11.421 1.00 72.94 90 PRO A N 1
ATOM 635 C CA . PRO A 1 90 ? 8.791 0.297 11.228 1.00 72.94 90 PRO A CA 1
ATOM 636 C C . PRO A 1 90 ? 7.484 0.676 11.945 1.00 72.94 90 PRO A C 1
ATOM 638 O O . PRO A 1 90 ? 7.412 0.690 13.174 1.00 72.94 90 PRO A O 1
ATOM 641 N N . LEU A 1 91 ? 6.403 0.887 11.188 1.00 75.75 91 LEU A N 1
ATOM 642 C CA . LEU A 1 91 ? 5.078 1.288 11.699 1.00 75.75 91 LEU A CA 1
ATOM 643 C C . LEU A 1 91 ? 4.283 0.160 12.393 1.00 75.75 91 LEU A C 1
ATOM 645 O O . LEU A 1 91 ? 3.0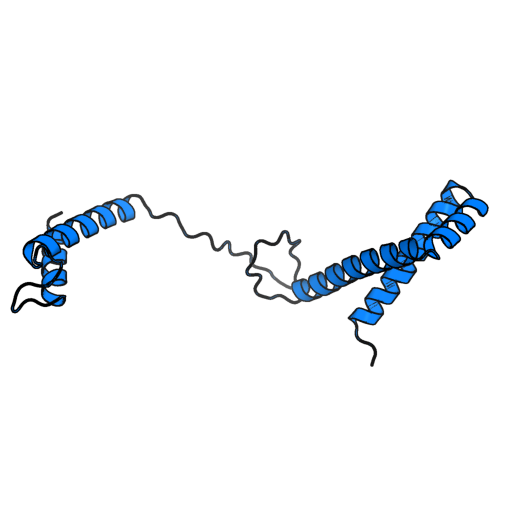50 0.205 12.471 1.00 75.75 91 LEU A O 1
ATOM 649 N N . LYS A 1 92 ? 4.944 -0.889 12.901 1.00 76.44 92 LYS A N 1
ATOM 650 C CA . LYS A 1 92 ? 4.241 -2.035 13.498 1.00 76.44 92 LYS A CA 1
ATOM 651 C C . LYS A 1 92 ? 3.362 -1.569 14.663 1.00 76.44 92 LYS A C 1
ATOM 653 O O . LYS A 1 92 ? 3.849 -1.036 15.660 1.00 76.44 92 LYS A O 1
ATOM 658 N N . LYS A 1 93 ? 2.053 -1.847 14.581 1.00 71.25 93 LYS A N 1
ATOM 659 C CA . LYS A 1 93 ? 1.133 -1.664 15.714 1.00 71.25 93 LYS A CA 1
ATOM 660 C C . LYS A 1 93 ? 1.620 -2.533 16.870 1.00 71.25 93 LYS A C 1
ATOM 662 O O . LYS A 1 93 ? 1.561 -3.761 16.797 1.00 71.25 93 LYS A O 1
ATOM 667 N N . LYS A 1 94 ? 2.094 -1.895 17.943 1.00 79.69 94 LYS A N 1
ATOM 668 C CA . LYS A 1 94 ? 2.540 -2.586 19.156 1.00 79.69 94 LYS A CA 1
ATOM 669 C C . LYS A 1 94 ? 1.440 -3.551 19.625 1.00 79.69 94 LYS A C 1
ATOM 671 O O . LYS A 1 94 ? 0.302 -3.111 19.829 1.00 79.69 94 LYS A O 1
ATOM 676 N N . PRO A 1 95 ? 1.739 -4.849 19.819 1.00 82.31 95 PRO A N 1
ATOM 677 C CA . PRO A 1 95 ? 0.748 -5.780 20.332 1.00 82.31 95 PRO A CA 1
ATOM 678 C C . PRO A 1 95 ? 0.280 -5.303 21.709 1.00 82.31 95 PRO A C 1
ATOM 680 O O . PRO A 1 95 ? 1.091 -4.922 22.557 1.00 82.31 95 PRO A O 1
ATOM 683 N N . ARG A 1 96 ? -1.041 -5.314 21.947 1.00 83.81 96 ARG A N 1
ATOM 684 C CA . ARG A 1 96 ? -1.582 -4.909 23.254 1.00 83.81 96 ARG A CA 1
ATOM 685 C C . ARG A 1 96 ? -0.972 -5.764 24.358 1.00 83.81 96 ARG A C 1
ATOM 687 O O . ARG A 1 96 ? -0.974 -6.996 24.258 1.00 83.81 96 ARG A O 1
ATOM 694 N N . SER A 1 97 ? -0.527 -5.113 25.427 1.00 91.94 97 SER A N 1
ATOM 695 C CA . SER A 1 97 ? 0.057 -5.786 26.585 1.00 91.94 97 SER A CA 1
ATOM 696 C C . SER A 1 97 ? -0.973 -6.667 27.302 1.00 91.94 97 SER A C 1
ATOM 698 O O . SER A 1 97 ? -2.186 -6.451 27.203 1.00 91.94 97 SER A O 1
ATOM 700 N N . ARG A 1 98 ? -0.504 -7.650 28.084 1.00 93.75 98 ARG A N 1
ATOM 701 C CA . ARG A 1 98 ? -1.387 -8.496 28.912 1.00 93.75 98 ARG A CA 1
ATOM 702 C C . ARG A 1 98 ? -2.270 -7.650 29.842 1.00 93.75 98 ARG A C 1
ATOM 704 O O . ARG A 1 98 ? -3.467 -7.910 29.919 1.00 93.75 98 ARG A O 1
ATOM 711 N N . LYS A 1 99 ? -1.709 -6.597 30.458 1.00 94.12 99 LYS A N 1
ATOM 712 C CA . LYS A 1 99 ? -2.439 -5.647 31.325 1.00 94.12 99 LYS A CA 1
ATOM 713 C C . LYS A 1 99 ? -3.536 -4.884 30.571 1.00 94.12 99 LYS A C 1
ATOM 715 O O . LYS A 1 99 ? -4.618 -4.672 31.108 1.00 94.12 99 LYS A O 1
ATOM 720 N N . GLN A 1 100 ? -3.285 -4.486 29.322 1.00 94.12 100 GLN A N 1
ATOM 721 C CA . GLN A 1 100 ? -4.309 -3.839 28.494 1.00 94.12 100 GLN A CA 1
ATOM 722 C C . GLN A 1 100 ? -5.451 -4.811 28.184 1.00 94.12 100 GLN A C 1
ATOM 724 O O . GLN A 1 100 ? -6.610 -4.483 28.419 1.00 94.12 100 GLN A O 1
ATOM 729 N N . ARG A 1 101 ? -5.131 -6.043 27.766 1.00 95.00 101 ARG A N 1
ATOM 730 C CA . ARG A 1 101 ? -6.138 -7.073 27.460 1.00 95.00 101 ARG A CA 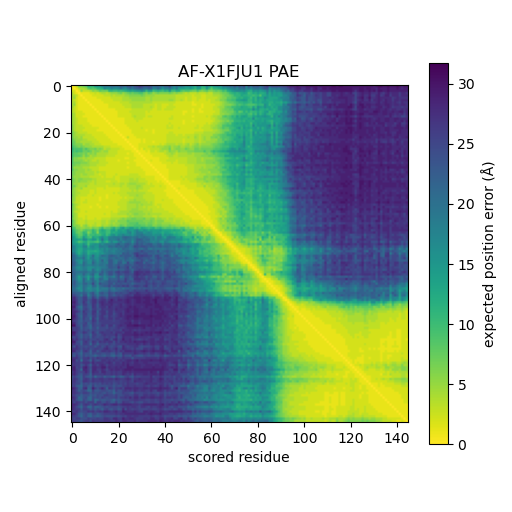1
ATOM 731 C C . ARG A 1 101 ? -7.015 -7.415 28.668 1.00 95.00 101 ARG A C 1
ATOM 733 O O . ARG A 1 101 ? -8.221 -7.594 28.511 1.00 95.00 101 ARG A O 1
ATOM 740 N N . THR A 1 102 ? -6.441 -7.514 29.869 1.00 95.25 102 THR A N 1
ATOM 741 C CA . THR A 1 102 ? -7.225 -7.767 31.089 1.00 95.25 102 THR A CA 1
ATOM 742 C C . THR A 1 102 ? -8.130 -6.585 31.430 1.00 95.25 102 THR A C 1
ATOM 744 O O . THR A 1 102 ? -9.304 -6.797 31.735 1.00 95.25 102 THR A O 1
ATOM 747 N N . ASN A 1 103 ? -7.639 -5.349 31.307 1.00 95.81 103 ASN A N 1
ATOM 748 C CA . ASN A 1 103 ? -8.455 -4.153 31.522 1.00 95.81 103 ASN A CA 1
ATOM 749 C C . ASN A 1 103 ? -9.612 -4.053 30.510 1.00 95.81 103 ASN A C 1
ATOM 751 O O . ASN A 1 103 ? -10.743 -3.754 30.884 1.00 95.81 103 ASN A O 1
ATOM 755 N N . ASP A 1 104 ? -9.378 -4.392 29.242 1.00 94.94 104 ASP A N 1
ATOM 756 C CA . ASP A 1 104 ? -10.423 -4.398 28.212 1.00 94.94 104 ASP A CA 1
ATOM 757 C C . ASP A 1 104 ? -11.525 -5.425 28.509 1.00 94.94 104 ASP A C 1
ATOM 759 O O . ASP A 1 104 ? -12.711 -5.129 28.340 1.00 94.94 104 ASP A O 1
ATOM 763 N N . LYS A 1 105 ? -11.161 -6.605 29.034 1.00 96.44 105 LYS A N 1
ATOM 764 C CA . LYS A 1 105 ? -12.138 -7.601 29.511 1.00 96.44 105 LYS A CA 1
ATOM 765 C C . LYS A 1 105 ? -12.989 -7.046 30.657 1.00 96.44 105 LYS A C 1
ATOM 767 O O . LYS A 1 105 ? -14.211 -7.207 30.633 1.00 96.44 105 LYS A O 1
ATOM 772 N N . LYS A 1 106 ? -12.374 -6.350 31.622 1.00 97.38 106 LYS A N 1
ATOM 773 C CA . LYS A 1 106 ? -13.091 -5.695 32.732 1.00 97.38 106 LYS A CA 1
ATOM 774 C C . LYS A 1 106 ? -14.031 -4.598 32.229 1.00 97.38 106 LYS A C 1
ATOM 776 O O . LYS A 1 106 ? -15.203 -4.592 32.598 1.00 97.38 106 LYS A O 1
ATOM 781 N N . LYS A 1 107 ? -13.560 -3.731 31.325 1.00 97.31 107 LYS A N 1
ATOM 782 C CA . LYS A 1 107 ? -14.382 -2.697 30.674 1.00 97.31 107 LYS A CA 1
ATOM 783 C C . LYS A 1 107 ? -15.567 -3.315 29.940 1.00 97.31 107 LYS A C 1
ATOM 785 O O . LYS A 1 107 ? -16.700 -2.910 30.176 1.00 97.31 107 LYS A O 1
ATOM 790 N N . SER A 1 108 ? -15.333 -4.328 29.107 1.00 97.31 108 SER A N 1
ATOM 791 C CA . SER A 1 108 ? -16.396 -5.024 28.372 1.00 97.31 108 SER A CA 1
ATOM 792 C C . SER A 1 108 ? -17.447 -5.617 29.317 1.00 97.31 108 SER A C 1
ATOM 794 O O . SER A 1 108 ? -18.646 -5.442 29.093 1.00 97.31 108 SER A O 1
ATOM 796 N N . ARG A 1 109 ? -17.015 -6.257 30.413 1.00 97.88 109 ARG A N 1
ATOM 797 C CA . ARG A 1 109 ? -17.916 -6.785 31.449 1.00 97.88 109 ARG A CA 1
ATOM 798 C C . ARG A 1 109 ? -18.737 -5.677 32.111 1.00 97.88 109 ARG A C 1
ATOM 800 O O . ARG A 1 109 ? -19.957 -5.804 32.181 1.00 97.88 109 ARG A O 1
ATOM 807 N N . ALA A 1 110 ? -18.093 -4.589 32.529 1.00 98.06 110 ALA A N 1
ATOM 808 C CA . ALA A 1 110 ? -18.759 -3.458 33.170 1.00 98.06 110 ALA A CA 1
ATOM 809 C C . ALA A 1 110 ? -19.810 -2.801 32.261 1.00 98.06 110 ALA A C 1
ATOM 811 O O . ALA A 1 110 ? -20.925 -2.518 32.696 1.00 98.06 110 ALA A O 1
ATOM 812 N N . TRP A 1 111 ? -19.485 -2.609 30.980 1.00 97.75 111 TRP A N 1
ATOM 813 C CA . TRP A 1 111 ? -20.416 -2.061 29.994 1.00 97.75 111 TRP A CA 1
ATOM 814 C C . TRP A 1 111 ? -21.584 -3.003 29.700 1.00 97.75 111 TRP A C 1
ATOM 816 O O . TRP A 1 111 ? -22.712 -2.537 29.541 1.00 97.75 111 TRP A O 1
ATOM 826 N N . ARG A 1 112 ? -21.353 -4.319 29.655 1.00 97.00 112 ARG A N 1
ATOM 827 C CA . ARG A 1 112 ? -22.425 -5.308 29.466 1.00 97.00 112 ARG A CA 1
ATOM 828 C C . ARG A 1 112 ? -23.423 -5.276 30.622 1.00 97.00 112 ARG A C 1
ATOM 830 O O . ARG A 1 112 ? -24.625 -5.246 30.383 1.00 97.00 112 ARG A O 1
ATOM 837 N N . GLU A 1 113 ? -22.926 -5.216 31.854 1.00 97.44 113 GLU A N 1
ATOM 838 C CA . GLU A 1 113 ? -23.764 -5.140 33.054 1.00 97.44 113 GLU A CA 1
ATOM 839 C C . GLU A 1 113 ? -24.503 -3.795 33.171 1.00 97.44 113 GLU A C 1
ATOM 841 O O . GLU A 1 113 ? -25.680 -3.749 33.529 1.00 97.44 113 GLU A O 1
ATOM 846 N N . ALA A 1 114 ? -23.849 -2.683 32.829 1.00 97.50 114 ALA A N 1
ATOM 847 C CA . ALA A 1 114 ? -24.510 -1.381 32.806 1.00 97.50 114 ALA A CA 1
ATOM 848 C C . ALA A 1 114 ? -25.638 -1.339 31.761 1.00 97.50 114 ALA A C 1
ATOM 850 O O . ALA A 1 114 ? -26.734 -0.853 32.050 1.00 97.50 114 ALA A O 1
ATOM 851 N N . ASN A 1 115 ? -25.389 -1.889 30.567 1.00 97.19 115 ASN A N 1
ATOM 852 C CA . ASN A 1 115 ? -26.393 -1.982 29.514 1.00 97.19 115 ASN A CA 1
ATOM 853 C C . ASN A 1 115 ? -27.561 -2.889 29.920 1.00 97.19 115 ASN A C 1
ATOM 855 O O . ASN A 1 115 ? -28.699 -2.479 29.733 1.00 97.19 115 ASN A O 1
ATOM 859 N N . SER A 1 116 ? -27.334 -4.059 30.528 1.00 96.19 116 SER A N 1
ATOM 860 C CA . SER A 1 116 ? -28.443 -4.930 30.959 1.00 96.19 116 SER A CA 1
ATOM 861 C C . SER A 1 116 ? -29.325 -4.283 32.034 1.00 96.19 116 SER A C 1
ATOM 863 O O . SER A 1 116 ? -30.536 -4.498 32.064 1.00 96.19 116 SER A O 1
ATOM 865 N N . LYS A 1 117 ? -28.742 -3.441 32.897 1.00 95.81 117 LYS A N 1
ATOM 866 C CA . LYS A 1 117 ? -29.480 -2.712 33.939 1.00 95.81 117 LYS A CA 1
ATOM 867 C C . LYS A 1 117 ? -30.307 -1.552 33.387 1.00 95.81 117 LYS A C 1
ATOM 869 O O . LYS A 1 117 ? -31.416 -1.316 33.873 1.00 95.81 117 LYS A O 1
ATOM 874 N N . LEU A 1 118 ? -29.779 -0.818 32.407 1.00 96.81 118 LEU A N 1
ATOM 875 C CA . LEU A 1 118 ? -30.348 0.456 31.945 1.00 96.81 118 LEU A CA 1
ATOM 876 C C . LEU A 1 118 ? -31.008 0.399 30.565 1.00 96.81 118 LEU A C 1
ATOM 878 O O . LEU A 1 118 ? -31.679 1.361 30.190 1.00 96.81 118 LEU A O 1
ATOM 882 N N . ARG A 1 119 ? -30.861 -0.704 29.829 1.00 96.44 119 ARG A N 1
ATOM 883 C CA . ARG A 1 119 ? -31.565 -0.952 28.570 1.00 96.44 119 ARG A CA 1
ATOM 884 C C . ARG A 1 119 ? -32.664 -1.992 28.740 1.00 96.44 119 ARG A C 1
ATOM 886 O O . ARG A 1 119 ? -32.648 -2.816 29.6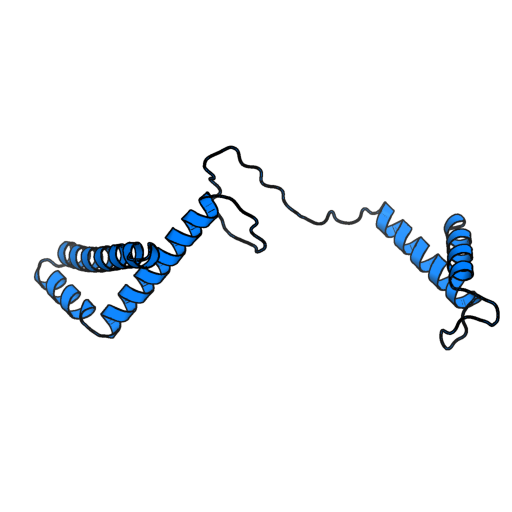52 1.00 96.44 119 ARG A O 1
ATOM 893 N N . ASN A 1 120 ? -33.630 -1.919 27.843 1.00 95.69 120 ASN A N 1
ATOM 894 C CA . ASN A 1 120 ? -34.669 -2.913 27.650 1.00 95.69 120 ASN A CA 1
ATOM 895 C C . ASN A 1 120 ? -34.129 -4.081 26.807 1.00 9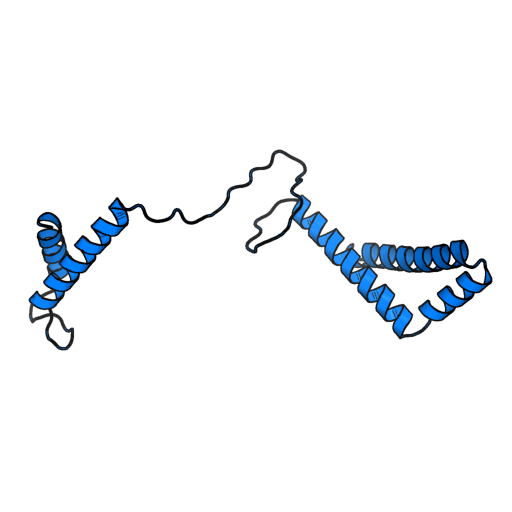5.69 120 ASN A C 1
ATOM 897 O O . ASN A 1 120 ? -33.075 -3.970 26.176 1.00 95.69 120 ASN A O 1
ATOM 901 N N . LYS A 1 121 ? -34.876 -5.191 26.741 1.00 93.06 121 LYS A N 1
ATOM 902 C CA . LYS A 1 121 ? -34.515 -6.349 25.897 1.00 93.06 121 LYS A CA 1
ATOM 903 C C . LYS A 1 121 ? -34.427 -5.996 24.403 1.00 93.06 121 LYS A C 1
ATOM 905 O O . LYS A 1 121 ? -33.656 -6.614 23.687 1.00 93.06 121 LYS A O 1
ATOM 910 N N . ASN A 1 122 ? -35.153 -4.966 23.960 1.00 92.94 122 ASN A N 1
ATOM 911 C CA . ASN A 1 122 ? -35.100 -4.432 22.595 1.00 92.94 122 ASN A CA 1
ATOM 912 C C . ASN A 1 122 ? -33.916 -3.463 22.345 1.00 92.94 122 ASN A C 1
ATOM 914 O O . ASN A 1 122 ? -33.841 -2.848 21.288 1.00 92.94 122 ASN A O 1
ATOM 918 N N . GLY A 1 123 ? -33.015 -3.269 23.318 1.00 92.19 123 GLY A N 1
ATOM 919 C CA . GLY A 1 123 ? -31.832 -2.410 23.187 1.00 92.19 123 GLY A CA 1
ATOM 920 C C . GLY A 1 123 ? -32.069 -0.910 23.408 1.00 92.19 123 GLY A C 1
ATOM 921 O O . GLY A 1 123 ? -31.096 -0.149 23.493 1.00 92.19 123 GLY A O 1
ATOM 922 N N . GLN A 1 124 ? -33.320 -0.465 23.568 1.00 95.00 124 GLN A N 1
ATOM 923 C CA . GLN A 1 124 ? -33.636 0.927 23.908 1.00 95.00 124 GLN A CA 1
ATOM 924 C C . GLN A 1 124 ? -33.275 1.238 25.365 1.00 95.00 124 GLN A C 1
ATOM 926 O O . GLN A 1 124 ? -33.292 0.358 26.226 1.00 95.00 124 GLN A O 1
ATOM 931 N N . LEU A 1 125 ? -32.941 2.497 25.656 1.00 96.75 125 LEU A N 1
ATOM 932 C CA . LEU A 1 125 ? -32.732 2.951 27.033 1.00 96.75 125 LEU A CA 1
ATOM 933 C C . LEU A 1 125 ? -34.066 2.977 27.787 1.00 96.75 125 LEU A C 1
ATOM 935 O O . LEU A 1 125 ? -35.106 3.318 27.225 1.00 96.75 125 LEU A O 1
ATOM 939 N N . LYS A 1 126 ? -34.033 2.639 29.077 1.00 96.12 126 LYS A N 1
ATOM 940 C CA . LYS A 1 126 ? -35.196 2.775 29.963 1.00 96.12 126 LYS A CA 1
ATOM 941 C C . LYS A 1 126 ? -35.637 4.243 30.052 1.00 96.12 126 LYS A C 1
ATOM 943 O O . LYS A 1 126 ? -34.808 5.149 29.966 1.00 96.12 126 LYS A O 1
ATOM 948 N N . LYS A 1 127 ? -36.938 4.481 30.265 1.00 95.06 127 LYS A N 1
ATOM 949 C CA . LYS A 1 127 ? -37.525 5.831 30.359 1.00 95.06 127 LYS A CA 1
ATOM 950 C C . LYS A 1 127 ? -36.756 6.695 31.370 1.00 95.06 127 LYS A C 1
ATOM 952 O O . LYS A 1 127 ? -36.457 6.244 32.474 1.00 95.06 127 LYS A O 1
ATOM 957 N N . GLY A 1 128 ? -36.417 7.922 30.971 1.00 94.62 128 GLY A N 1
ATOM 958 C CA . GLY A 1 128 ? -35.669 8.873 31.802 1.00 94.62 128 GLY A CA 1
ATOM 959 C C . GLY A 1 128 ? -34.184 8.540 31.998 1.00 94.62 128 GLY A C 1
ATOM 960 O O . GLY A 1 128 ? -33.533 9.165 32.832 1.00 94.62 128 GLY A O 1
ATOM 961 N N . ARG A 1 129 ? -33.632 7.557 31.270 1.00 96.06 129 ARG A N 1
ATOM 962 C CA . ARG A 1 129 ? -32.198 7.229 31.291 1.00 96.06 129 ARG A CA 1
ATOM 963 C C . ARG A 1 129 ? -31.511 7.692 30.020 1.00 96.06 129 ARG A C 1
ATOM 965 O O . ARG A 1 129 ? -32.059 7.604 28.925 1.00 96.06 129 ARG A O 1
ATOM 972 N N . THR A 1 130 ? -30.269 8.124 30.177 1.00 97.00 130 THR A N 1
ATOM 973 C CA . THR A 1 130 ? -29.423 8.615 29.087 1.00 97.00 130 THR A CA 1
ATOM 974 C C . THR A 1 130 ? -28.175 7.748 28.925 1.00 97.00 130 THR A C 1
ATOM 976 O O . THR A 1 130 ? -27.788 7.007 29.831 1.00 97.00 130 THR A O 1
ATOM 979 N N . GLN A 1 131 ? -27.478 7.872 27.790 1.00 96.50 131 GLN A N 1
ATOM 980 C CA . GLN A 1 131 ? -26.172 7.216 27.607 1.00 96.50 131 GLN A CA 1
ATOM 981 C C . GLN A 1 131 ? -25.142 7.652 28.660 1.00 96.50 131 GLN A C 1
ATOM 983 O O . GLN A 1 131 ? -24.306 6.853 29.084 1.00 96.50 131 GLN A O 1
ATOM 988 N N . LYS A 1 132 ? -25.238 8.896 29.148 1.00 97.69 132 LYS A N 1
ATOM 989 C CA . LYS A 1 132 ? -24.400 9.407 30.241 1.00 97.69 132 LYS A CA 1
ATOM 990 C C . LYS A 1 132 ? -24.573 8.577 31.515 1.00 97.69 132 LYS A C 1
ATOM 992 O O . LYS A 1 132 ? -23.589 8.305 32.201 1.00 97.69 132 LYS A O 1
ATOM 997 N N . ASP A 1 133 ? -25.793 8.137 31.814 1.00 96.94 133 ASP A N 1
ATOM 998 C CA . ASP A 1 133 ? -26.072 7.301 32.985 1.00 96.94 133 ASP A CA 1
ATOM 999 C C . ASP A 1 133 ? -25.477 5.901 32.835 1.00 96.94 133 ASP A C 1
ATOM 1001 O O . ASP A 1 133 ? -24.906 5.371 33.791 1.00 96.94 133 ASP A O 1
ATOM 1005 N N . VAL A 1 134 ? -25.528 5.339 31.623 1.00 97.00 134 VAL A N 1
ATOM 1006 C CA . VAL A 1 134 ? -24.879 4.059 31.298 1.00 97.00 134 VAL A CA 1
ATOM 1007 C C . VAL A 1 134 ? -23.372 4.154 31.491 1.00 97.00 134 VAL A C 1
ATOM 1009 O O . VAL A 1 134 ? -22.799 3.317 32.188 1.00 97.00 134 VAL A O 1
ATOM 1012 N N . ALA A 1 135 ? -22.736 5.199 30.961 1.00 97.44 135 ALA A N 1
ATOM 1013 C CA . ALA A 1 135 ? -21.299 5.413 31.109 1.00 97.44 135 ALA A CA 1
ATOM 1014 C C . ALA A 1 135 ? -20.888 5.608 32.580 1.00 97.44 135 ALA A C 1
ATOM 1016 O O . ALA A 1 135 ? -19.914 5.009 33.045 1.00 97.44 135 ALA A O 1
ATOM 1017 N N . LYS A 1 136 ? -21.654 6.399 33.347 1.00 97.81 136 LYS A N 1
ATOM 1018 C CA . LYS A 1 136 ? -21.427 6.585 34.791 1.00 97.81 136 LYS A CA 1
ATOM 1019 C C . LYS A 1 136 ? -21.535 5.265 35.552 1.00 97.81 136 LYS A C 1
ATOM 1021 O O . LYS A 1 136 ? -20.691 4.980 36.404 1.00 97.81 136 LYS A O 1
ATOM 1026 N N . LEU A 1 137 ? -22.552 4.457 35.248 1.00 97.31 137 LEU A N 1
ATOM 1027 C CA . LEU A 1 137 ? -22.744 3.156 35.882 1.00 97.31 137 LEU A CA 1
ATOM 1028 C C . LEU A 1 137 ? -21.628 2.176 35.499 1.00 97.31 137 LEU A C 1
ATOM 1030 O O . LEU A 1 137 ? -21.068 1.535 36.386 1.00 97.31 137 LEU A O 1
ATOM 1034 N N . ALA A 1 138 ? -21.250 2.112 34.221 1.00 97.94 138 ALA A N 1
ATOM 1035 C CA . ALA A 1 138 ? -20.157 1.272 33.737 1.00 97.94 138 ALA A CA 1
ATOM 1036 C C . ALA A 1 138 ? -18.830 1.628 34.422 1.00 97.94 138 ALA A C 1
ATOM 1038 O O . ALA A 1 138 ? -18.142 0.740 34.915 1.00 97.94 138 ALA A O 1
ATOM 1039 N N . ASN A 1 139 ? -18.501 2.917 34.555 1.00 97.44 139 ASN A N 1
ATOM 1040 C CA . ASN A 1 139 ? -17.299 3.351 35.275 1.00 97.44 139 ASN A CA 1
ATOM 1041 C C . ASN A 1 139 ? -17.347 2.996 36.768 1.00 97.44 139 ASN A C 1
ATOM 1043 O O . ASN A 1 139 ? -16.324 2.630 37.346 1.00 97.44 139 ASN A O 1
ATOM 1047 N N . ARG A 1 140 ? -18.524 3.060 37.405 1.00 97.19 140 ARG A N 1
ATOM 1048 C CA . ARG A 1 140 ? -18.692 2.634 38.803 1.00 97.19 140 ARG A CA 1
ATOM 1049 C C . ARG A 1 140 ? -18.491 1.126 38.968 1.00 97.19 140 ARG A C 1
ATOM 1051 O O . ARG A 1 140 ? -17.865 0.718 39.939 1.00 97.19 140 ARG A O 1
ATOM 1058 N N . ILE A 1 141 ? -18.998 0.318 38.035 1.00 96.94 141 ILE A N 1
ATOM 1059 C CA . ILE A 1 141 ? -18.799 -1.139 38.027 1.00 96.94 141 ILE A CA 1
ATOM 1060 C C . ILE A 1 141 ? -17.328 -1.466 37.755 1.00 96.94 141 ILE A C 1
ATOM 1062 O O . ILE A 1 141 ? -16.748 -2.279 38.463 1.00 96.94 141 ILE A O 1
ATOM 1066 N N . LEU A 1 142 ? -16.695 -0.784 36.797 1.00 96.62 142 LEU A N 1
ATOM 1067 C CA . LEU A 1 142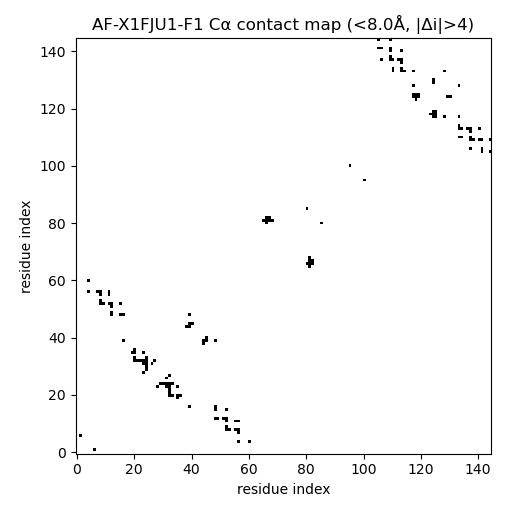 ? -15.287 -0.984 36.453 1.00 96.62 142 LEU A CA 1
ATOM 1068 C C . LEU A 1 142 ? -14.354 -0.760 37.647 1.00 96.62 142 LEU A C 1
ATOM 1070 O O . LEU A 1 142 ? -13.419 -1.527 37.821 1.00 96.62 142 LEU A O 1
ATOM 1074 N N . LYS A 1 143 ? -14.623 0.247 38.488 1.00 95.50 143 LYS A N 1
ATOM 1075 C CA . LYS A 1 143 ? -13.846 0.500 39.716 1.00 95.50 143 LYS A CA 1
ATOM 1076 C C . LYS A 1 143 ? -13.918 -0.641 40.741 1.00 95.50 143 LYS A C 1
ATOM 1078 O O . LYS A 1 143 ? -13.098 -0.670 41.648 1.00 95.50 143 LYS A O 1
ATOM 1083 N N . ARG A 1 144 ? -14.900 -1.540 40.625 1.00 92.31 144 ARG A N 1
ATOM 1084 C CA . ARG A 1 144 ? -15.101 -2.689 41.523 1.00 92.31 144 ARG A CA 1
ATOM 1085 C C . ARG A 1 144 ? -14.569 -4.008 40.947 1.00 92.31 144 ARG A C 1
ATOM 1087 O O . ARG A 1 144 ? -14.583 -5.002 41.661 1.00 92.31 144 ARG A O 1
ATOM 1094 N N . LEU A 1 145 ? -14.165 -4.032 39.671 1.00 89.62 145 LEU A N 1
ATOM 1095 C CA . LEU A 1 145 ? -13.672 -5.220 38.957 1.00 89.62 145 LEU A CA 1
ATOM 1096 C C . LEU A 1 145 ? -12.147 -5.276 38.933 1.00 89.62 145 LEU A C 1
ATOM 1098 O O . LEU A 1 145 ? -11.600 -6.395 38.989 1.00 89.62 145 LEU A O 1
#

Organism: NCBI:txid412755

Mean predicted aligned error: 14.97 Å

Solvent-accessible surface area (backbone atoms only — not comparable to full-atom values): 8457 Å² total; per-residue (Å²): 134,86,54,69,68,59,56,47,26,52,51,39,37,51,51,54,55,50,49,52,24,49,51,34,23,73,75,57,36,70,70,35,19,54,50,40,51,53,50,42,71,35,76,66,33,43,49,52,44,50,50,51,12,46,52,54,33,51,51,54,51,50,49,52,50,58,36,73,56,82,87,77,90,63,98,70,98,69,88,85,73,48,96,64,96,84,84,91,76,82,84,70,79,76,77,80,49,73,69,53,55,54,49,50,52,43,48,53,51,19,45,51,53,24,44,64,73,47,28,45,97,86,68,47,64,38,90,99,56,51,73,68,54,39,53,53,45,14,54,59,46,40,77,75,106

Foldseek 3Di:
DDDPLVVQLVVQLVVVLVCQLVVLCVVPNPVSSVVSNVCCPDPVNVVVSSVVSNVVSCVVVVLVVVLCPDDDPDDDPDDDHHPDDDDDDDPDDPPDDPVRVVLVVLLVVLLVVLQVVQADPVSHGDPPDDVVSSVVSSVVSSVVD

pLDDT: mean 87.38, std 10.41, range [49.5, 98.06]

Sequence (145 aa):
MVSQQVLVKNFYRALLSASYMAGATAVGGPPAGAMAARSLATPLGVASIELAAQQATEFTIDSKAMSQGGLILEPTFALLGEDGPELVIPLKKKPRSRKQRTNDKKKSRAWREANSKLRNKNGQLKKGRTQKDVAKLANRILKRL

Secondary structure (DSSP, 8-state):
---HHHHHHHHHHHHHHHHHHHHHHHHHHHHHHHHHHHHHTSHHHHHHHHHHHHHHHHHHHHHHHHHT-----S--------SS---------PPPPHHHHHHHHHHHHHHHHHHHHHB-TTSPBPTT--HHHHHHHHHHHHTT-

Radius of gyration: 33.25 Å; Cα contacts (8 Å, |Δi|>4): 83; chains: 1; bounding box: 68×37×81 Å